Protein AF-A0A7S1SDB7-F1 (afdb_monomer)

Radius of gyration: 14.6 Å; Cα contacts (8 Å, |Δi|>4): 238; chains: 1; bounding box: 44×34×35 Å

Mean predicted aligned error: 4.86 Å

Organism: Alexandrium catenella (NCBI:txid2925)

Solvent-accessible surface area (backbone atoms only — not comparable to full-atom values): 8291 Å² total; per-residue (Å²): 130,91,53,68,20,36,36,35,27,34,64,85,45,83,78,34,17,22,58,40,69,36,72,22,37,28,66,72,34,64,46,52,66,88,78,44,51,75,35,42,74,58,74,33,36,67,96,53,91,73,58,66,66,59,54,51,45,53,49,40,25,70,76,68,59,38,75,38,77,51,76,42,74,30,41,30,69,89,64,51,75,41,31,34,34,37,35,35,40,57,44,78,56,96,90,41,64,33,37,38,38,35,49,44,85,38,68,90,55,93,77,47,85,87,38,69,67,50,44,46,55,54,50,52,62,55,64,65,55,55,99,53,46,66,62,50,50,54,52,42,54,52,60,52,77,73,108

Sequence (147 aa):
KATCSVTVADPSLDDCPLISCTDGFESLTGYRRSEILGRNCRFLNQGLSMDMNLRKALWQTVHHGTDFVGILQNRKKSGELFSNFLCMTPMLLRGKSYLIGVQADATTEWIDLNNPIHMQKLRNLAQILPAKLEAYIQTQTQDYYRR

Structure (mmCIF, N/CA/C/O backbone):
data_AF-A0A7S1SDB7-F1
#
_entry.id   AF-A0A7S1SDB7-F1
#
loop_
_atom_site.group_PDB
_atom_site.id
_atom_site.type_symbol
_atom_site.label_atom_id
_atom_site.label_alt_id
_atom_site.label_comp_id
_atom_site.label_asym_id
_atom_site.label_entity_id
_atom_site.label_seq_id
_atom_site.pdbx_PDB_ins_code
_atom_site.Cartn_x
_atom_site.Cartn_y
_atom_site.Cartn_z
_atom_site.occupancy
_atom_site.B_iso_or_equiv
_atom_site.auth_seq_id
_atom_site.auth_comp_id
_atom_site.auth_asym_id
_atom_site.auth_atom_id
_atom_site.pdbx_PDB_model_num
ATOM 1 N N . LYS A 1 1 ? -3.268 15.457 -15.198 1.00 34.34 1 LYS A N 1
ATOM 2 C CA . LYS A 1 1 ? -3.258 15.631 -13.723 1.00 34.34 1 LYS A CA 1
ATOM 3 C C . LYS A 1 1 ? -2.652 14.367 -13.135 1.00 34.34 1 LYS A C 1
ATOM 5 O O . LYS A 1 1 ? -3.268 13.327 -13.297 1.00 34.34 1 LYS A O 1
ATOM 10 N N . ALA A 1 2 ? -1.455 14.422 -12.549 1.00 38.81 2 ALA A N 1
ATOM 11 C CA . ALA A 1 2 ? -0.921 13.274 -11.820 1.00 38.81 2 ALA A CA 1
ATOM 12 C C . ALA A 1 2 ? -1.757 13.108 -10.542 1.00 38.81 2 ALA A C 1
ATOM 14 O O . ALA A 1 2 ? -1.653 13.904 -9.612 1.00 38.81 2 ALA A O 1
ATOM 15 N N . THR A 1 3 ? -2.688 12.161 -10.548 1.00 61.19 3 THR A N 1
ATOM 16 C CA . THR A 1 3 ? -3.472 11.796 -9.367 1.00 61.19 3 THR A CA 1
ATOM 17 C C . THR A 1 3 ? -2.562 11.004 -8.441 1.00 61.19 3 THR A C 1
ATOM 19 O O . THR A 1 3 ? -2.105 9.927 -8.817 1.00 61.19 3 THR A O 1
ATOM 22 N N . CYS A 1 4 ? -2.259 11.551 -7.261 1.00 79.06 4 CYS A N 1
ATOM 23 C CA . CYS A 1 4 ? -1.469 10.858 -6.243 1.00 79.06 4 CYS A CA 1
ATOM 24 C C . CYS A 1 4 ? -2.095 9.489 -5.949 1.00 79.06 4 CYS A C 1
ATOM 26 O O . CYS A 1 4 ? -3.315 9.394 -5.800 1.00 79.06 4 CYS A O 1
ATOM 28 N N . SER A 1 5 ? -1.275 8.442 -5.876 1.00 89.88 5 SER A N 1
ATOM 29 C CA . SER A 1 5 ? -1.735 7.107 -5.514 1.00 89.88 5 SER A CA 1
ATOM 30 C C . SER A 1 5 ? -1.702 6.967 -3.997 1.00 89.88 5 SER A C 1
ATOM 32 O O . SER A 1 5 ? -0.637 6.883 -3.393 1.00 89.88 5 SER A O 1
ATOM 34 N N . VAL A 1 6 ? -2.888 6.987 -3.398 1.00 90.19 6 VAL A N 1
ATOM 35 C CA . VAL A 1 6 ? -3.109 6.850 -1.955 1.00 90.19 6 VAL A CA 1
ATOM 36 C C . VAL A 1 6 ? -4.118 5.739 -1.669 1.00 90.19 6 VAL A C 1
ATOM 38 O O . VAL A 1 6 ? -5.131 5.616 -2.371 1.00 90.19 6 VAL A O 1
ATOM 41 N N . THR A 1 7 ? -3.860 4.975 -0.609 1.00 94.12 7 THR A N 1
ATOM 42 C CA . THR A 1 7 ? -4.726 3.927 -0.053 1.00 94.12 7 THR A CA 1
ATOM 43 C C . THR A 1 7 ? -4.923 4.104 1.449 1.00 94.12 7 THR A C 1
ATOM 45 O O . THR A 1 7 ? -4.015 4.561 2.140 1.00 94.12 7 THR A O 1
ATOM 48 N N . VAL A 1 8 ? -6.071 3.668 1.963 1.00 94.50 8 VAL A N 1
ATOM 49 C CA . VAL A 1 8 ? -6.362 3.592 3.402 1.00 94.50 8 VAL A CA 1
ATOM 50 C C . VAL A 1 8 ? -6.673 2.142 3.750 1.00 94.50 8 VAL A C 1
ATOM 52 O O . VAL A 1 8 ? -7.541 1.542 3.113 1.00 94.50 8 VAL A O 1
ATOM 55 N N . ALA A 1 9 ? -5.986 1.590 4.746 1.00 96.31 9 ALA A N 1
ATOM 56 C CA . ALA A 1 9 ? -6.242 0.260 5.289 1.00 96.31 9 ALA A CA 1
ATOM 57 C C . ALA A 1 9 ? -6.733 0.342 6.736 1.00 96.31 9 ALA A C 1
ATOM 59 O O . ALA A 1 9 ? -6.374 1.268 7.471 1.00 96.31 9 ALA A O 1
ATOM 60 N N . ASP A 1 10 ? -7.526 -0.643 7.144 1.00 95.06 10 ASP A N 1
ATOM 61 C CA . ASP A 1 10 ? -8.000 -0.762 8.518 1.00 95.06 10 ASP A CA 1
ATOM 62 C C . ASP A 1 10 ? -7.318 -1.937 9.234 1.00 95.06 10 ASP A C 1
ATOM 64 O O . ASP A 1 10 ? -7.725 -3.084 9.041 1.00 95.06 10 ASP A O 1
ATOM 68 N N . PRO A 1 11 ? -6.298 -1.685 10.075 1.00 94.88 11 PRO A N 1
ATOM 69 C CA . PRO A 1 11 ? -5.579 -2.745 10.776 1.00 94.88 11 PRO A CA 1
ATOM 70 C C . PRO A 1 11 ? -6.399 -3.432 11.878 1.00 94.88 11 PRO A C 1
ATOM 72 O O . PRO A 1 11 ? -5.936 -4.429 12.423 1.00 94.88 11 PRO A O 1
ATOM 75 N N . SER A 1 12 ? -7.587 -2.923 12.233 1.00 92.94 12 SER A N 1
ATOM 76 C CA . SER A 1 12 ? -8.465 -3.563 13.226 1.00 92.94 12 SER A CA 1
ATOM 77 C C . SER A 1 12 ? -9.366 -4.653 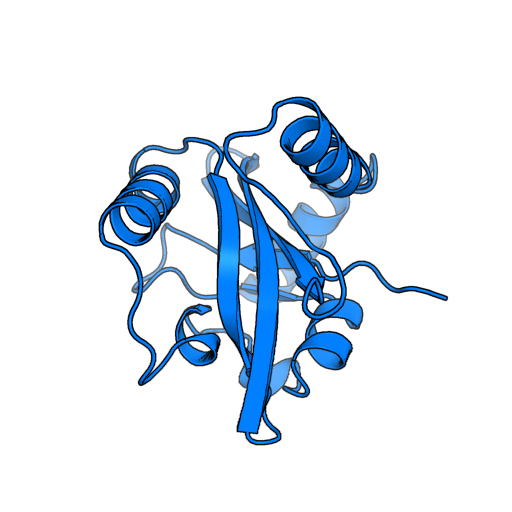12.643 1.00 92.94 12 SER A C 1
ATOM 79 O O . SER A 1 12 ? -9.970 -5.410 13.402 1.00 92.94 12 SER A O 1
ATOM 81 N N . LEU A 1 13 ? -9.486 -4.717 11.314 1.00 94.75 13 LEU A N 1
ATOM 82 C CA . LEU A 1 13 ? -10.237 -5.760 10.624 1.00 94.75 13 LEU A CA 1
ATOM 83 C C . LEU A 1 13 ? -9.332 -6.950 10.295 1.00 94.75 13 LEU A C 1
ATOM 85 O O . LEU A 1 13 ? -8.115 -6.796 10.151 1.00 94.75 13 LEU A O 1
ATOM 89 N N . ASP A 1 14 ? -9.946 -8.126 10.137 1.00 94.56 14 ASP A N 1
ATOM 90 C CA . ASP A 1 14 ? -9.221 -9.335 9.752 1.00 94.56 14 ASP A CA 1
ATOM 91 C C . ASP A 1 14 ? -8.430 -9.096 8.465 1.00 94.56 14 ASP A C 1
ATOM 93 O O . ASP A 1 14 ? -8.932 -8.519 7.500 1.00 94.56 14 ASP A O 1
ATOM 97 N N . ASP A 1 15 ? -7.170 -9.515 8.486 1.00 94.50 15 ASP A N 1
ATOM 98 C CA . ASP A 1 15 ? -6.239 -9.390 7.372 1.00 94.50 15 ASP A CA 1
ATOM 99 C C . ASP A 1 15 ? -5.848 -7.953 6.946 1.00 94.50 15 ASP A C 1
ATOM 101 O O . ASP A 1 15 ? -5.147 -7.785 5.948 1.00 94.50 15 ASP A O 1
ATOM 105 N N . CYS A 1 16 ? -6.215 -6.906 7.698 1.00 95.75 16 CYS A N 1
ATOM 106 C CA . CYS A 1 16 ? -5.901 -5.497 7.393 1.00 95.75 16 CYS A CA 1
ATOM 107 C C . CYS A 1 16 ? -6.262 -5.100 5.937 1.00 95.75 16 CYS A C 1
ATOM 109 O O . CYS A 1 16 ? -5.381 -4.844 5.100 1.00 95.75 16 CYS A O 1
ATOM 111 N N .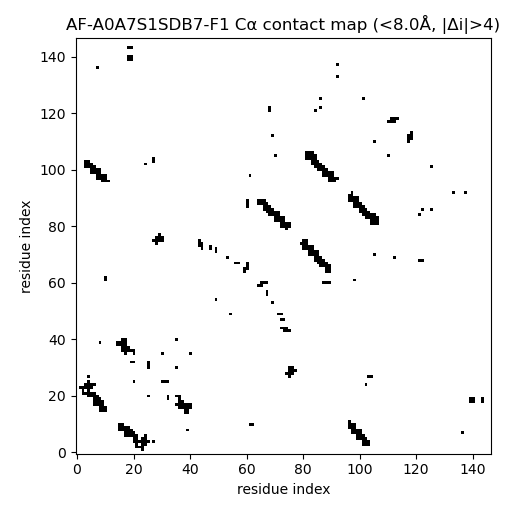 PRO A 1 17 ? -7.557 -5.101 5.583 1.00 97.25 17 PRO A N 1
ATOM 112 C CA . PRO A 1 17 ? -8.010 -4.841 4.232 1.00 97.25 17 PRO A CA 1
ATOM 113 C C . PRO A 1 17 ? -7.914 -3.353 3.887 1.00 97.25 17 PRO A C 1
ATOM 115 O O . PRO A 1 17 ? -8.037 -2.469 4.741 1.00 97.25 17 PRO A O 1
ATOM 118 N N . LEU A 1 18 ? -7.753 -3.069 2.595 1.00 97.56 18 LEU A N 1
ATOM 119 C CA . LEU A 1 18 ? -7.915 -1.728 2.052 1.00 97.56 18 LEU A CA 1
ATOM 120 C C . LEU A 1 18 ? -9.396 -1.336 2.086 1.00 97.56 18 LEU A C 1
ATOM 122 O O . LEU A 1 18 ? -10.240 -2.016 1.506 1.00 97.56 18 LEU A O 1
ATOM 126 N N . ILE A 1 19 ? -9.706 -0.217 2.731 1.00 96.19 19 ILE A N 1
ATOM 127 C CA . ILE A 1 19 ? -11.065 0.333 2.849 1.00 96.19 19 ILE A CA 1
ATOM 128 C C . ILE A 1 19 ? -11.297 1.525 1.913 1.00 96.19 19 ILE A C 1
ATOM 130 O O . ILE A 1 19 ? -12.433 1.898 1.637 1.00 96.19 19 ILE A O 1
ATOM 134 N N . SER A 1 20 ? -10.222 2.109 1.375 1.00 93.88 20 SER A N 1
ATOM 135 C CA . SER A 1 20 ? -10.296 3.133 0.334 1.00 93.88 20 SER A CA 1
ATOM 136 C C . SER A 1 20 ? -9.034 3.155 -0.525 1.00 93.88 20 SER A C 1
ATOM 138 O O . SER A 1 20 ? -7.935 2.828 -0.073 1.00 93.88 20 SER A O 1
ATOM 140 N N . CYS A 1 21 ? -9.196 3.585 -1.772 1.00 93.62 21 CYS A N 1
ATOM 141 C CA . CYS A 1 21 ? -8.113 3.898 -2.690 1.00 93.62 21 CYS A CA 1
ATOM 142 C C . CYS A 1 21 ? -8.510 5.076 -3.585 1.00 93.62 21 CYS A C 1
ATOM 144 O O . CYS A 1 21 ? -9.688 5.290 -3.882 1.00 93.62 21 CYS A O 1
ATOM 146 N N . THR A 1 22 ? -7.516 5.829 -4.029 1.00 91.56 22 THR A N 1
ATOM 147 C CA . THR A 1 22 ? -7.661 6.903 -5.026 1.00 91.56 22 THR A CA 1
ATOM 148 C C . THR A 1 22 ? -7.661 6.352 -6.452 1.00 91.56 22 THR A C 1
ATOM 150 O O . THR A 1 22 ? -7.142 5.266 -6.706 1.00 91.56 22 THR A O 1
ATOM 153 N N . ASP A 1 23 ? -8.146 7.147 -7.406 1.00 91.94 23 ASP A N 1
ATOM 154 C CA . ASP A 1 23 ? -8.084 6.812 -8.839 1.00 91.94 23 ASP A CA 1
ATOM 155 C C . ASP A 1 23 ? -6.630 6.725 -9.344 1.00 91.94 23 ASP A C 1
ATOM 157 O O . ASP A 1 23 ? -6.331 6.025 -10.312 1.00 91.94 23 ASP A O 1
ATOM 161 N N . GLY A 1 24 ? -5.699 7.402 -8.658 1.00 91.88 24 GLY A N 1
ATOM 162 C CA . GLY A 1 24 ? -4.264 7.273 -8.902 1.00 91.88 24 GLY A CA 1
ATOM 163 C C . GLY A 1 24 ? -3.746 5.866 -8.613 1.00 91.88 24 GLY A C 1
ATOM 164 O O . GLY A 1 24 ? -2.955 5.347 -9.393 1.00 91.88 24 GLY A O 1
ATOM 165 N N . PHE A 1 25 ? -4.236 5.218 -7.552 1.00 94.50 25 PHE A N 1
ATOM 166 C CA . PHE A 1 25 ? -3.871 3.835 -7.232 1.00 94.50 25 PHE A CA 1
ATOM 167 C C . PHE A 1 25 ? -4.499 2.832 -8.212 1.00 94.50 25 PHE A C 1
ATOM 169 O O . PHE A 1 25 ? 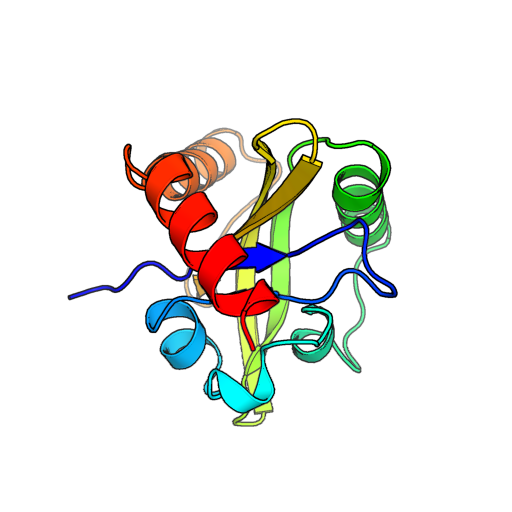-3.839 1.875 -8.623 1.00 94.50 25 PHE A O 1
ATOM 176 N N . GLU A 1 26 ? -5.739 3.073 -8.656 1.00 96.25 26 GLU A N 1
ATOM 177 C CA . GLU A 1 26 ? -6.350 2.285 -9.739 1.00 96.25 26 GLU A CA 1
ATOM 178 C C . GLU A 1 26 ? -5.525 2.398 -11.027 1.00 96.25 26 GLU A C 1
ATOM 180 O O . GLU A 1 26 ? -5.183 1.391 -11.641 1.00 96.25 26 GLU A O 1
ATOM 185 N N . SER A 1 27 ? -5.130 3.619 -11.395 1.00 95.75 27 SER A N 1
ATOM 186 C CA . SER A 1 27 ? -4.318 3.883 -12.588 1.00 95.75 27 SER A CA 1
ATOM 187 C C . SER A 1 27 ? -2.918 3.265 -12.493 1.00 95.75 27 SER A C 1
ATOM 189 O O . SER A 1 27 ? -2.432 2.702 -13.469 1.00 95.75 27 SER A O 1
ATOM 191 N N . LEU A 1 28 ? -2.279 3.335 -11.320 1.00 94.44 28 LEU A N 1
ATOM 192 C CA . LEU A 1 28 ? -0.952 2.766 -11.066 1.00 94.44 28 LEU A CA 1
ATOM 193 C C . LEU A 1 28 ? -0.949 1.238 -11.192 1.00 94.44 28 LEU A C 1
ATOM 195 O O . LEU A 1 28 ? -0.029 0.654 -11.764 1.00 94.44 28 LEU A O 1
ATOM 199 N N . THR A 1 29 ? -1.965 0.584 -10.630 1.00 97.06 29 THR A N 1
ATOM 200 C CA . THR A 1 29 ? -1.985 -0.878 -10.479 1.00 97.06 29 THR A CA 1
ATOM 201 C C . THR A 1 29 ? -2.778 -1.592 -11.574 1.00 97.06 29 THR A C 1
ATOM 203 O O . THR A 1 29 ? -2.591 -2.791 -11.788 1.00 97.06 29 THR A O 1
ATOM 206 N N . GLY A 1 30 ? -3.672 -0.881 -12.263 1.00 97.12 30 GLY A N 1
ATOM 207 C CA . GLY A 1 30 ? -4.604 -1.422 -13.252 1.00 97.12 30 GLY A CA 1
ATOM 208 C C . GLY A 1 30 ? -5.797 -2.179 -12.656 1.00 97.12 30 GLY A C 1
ATOM 209 O O . GLY A 1 30 ? -6.617 -2.701 -13.413 1.00 97.12 30 GLY A O 1
ATOM 210 N N . TYR A 1 31 ? -5.912 -2.267 -11.328 1.00 98.00 31 TYR A N 1
ATOM 211 C CA . TYR A 1 31 ? -7.072 -2.860 -10.659 1.00 98.00 31 TYR A CA 1
ATOM 212 C C . TYR A 1 31 ? -8.162 -1.815 -10.447 1.00 98.00 31 TYR A C 1
ATOM 214 O O . TYR A 1 31 ? -7.875 -0.669 -10.110 1.00 98.00 31 TYR A O 1
ATOM 222 N N . ARG A 1 32 ? -9.426 -2.219 -10.605 1.00 97.19 32 ARG A N 1
ATOM 223 C CA . ARG A 1 32 ? -10.562 -1.357 -10.264 1.00 97.19 32 ARG A CA 1
ATOM 224 C C . ARG A 1 32 ? -10.797 -1.349 -8.761 1.00 97.19 32 ARG A C 1
ATOM 226 O O . ARG A 1 32 ? -10.559 -2.349 -8.088 1.00 97.19 32 ARG A O 1
ATOM 233 N N . ARG A 1 33 ? -11.379 -0.272 -8.238 1.00 95.31 33 ARG A N 1
ATOM 234 C CA . ARG A 1 33 ? -11.739 -0.116 -6.821 1.00 95.31 33 ARG A CA 1
ATOM 235 C C . ARG A 1 33 ? -12.540 -1.308 -6.288 1.00 95.31 33 ARG A C 1
ATOM 237 O O . ARG A 1 33 ? -12.243 -1.795 -5.205 1.00 95.31 33 ARG A O 1
ATOM 244 N N . SER A 1 34 ? -13.480 -1.847 -7.067 1.00 96.12 34 SER A N 1
ATOM 245 C CA . SER A 1 34 ? -14.261 -3.044 -6.700 1.00 96.12 34 SER A CA 1
ATOM 246 C C . SER A 1 34 ? -13.427 -4.320 -6.527 1.00 96.12 34 SER A C 1
ATOM 248 O O . SER A 1 34 ? -13.881 -5.261 -5.894 1.00 96.12 34 SER A O 1
ATOM 250 N N . GLU A 1 35 ? -12.228 -4.371 -7.105 1.00 97.25 35 GLU A N 1
ATOM 251 C CA . GLU A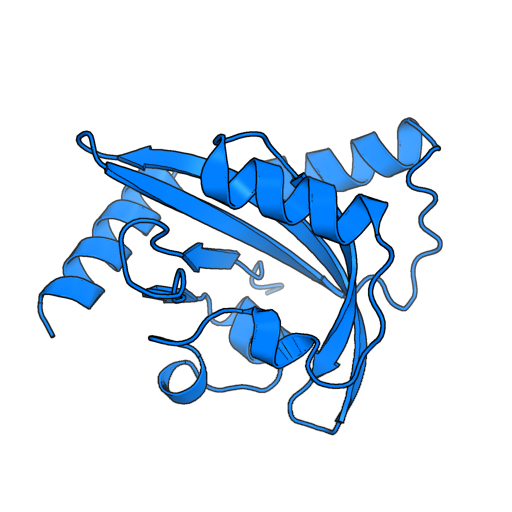 1 35 ? -11.279 -5.483 -6.985 1.00 97.25 35 GLU A CA 1
ATOM 252 C C . GLU A 1 35 ? -10.232 -5.241 -5.888 1.00 97.25 35 GLU A C 1
ATOM 254 O O . GLU A 1 35 ? -9.467 -6.154 -5.578 1.00 97.25 35 GLU A O 1
ATOM 259 N N . ILE A 1 36 ? -10.156 -4.018 -5.352 1.00 97.44 36 ILE A N 1
ATOM 260 C CA . ILE A 1 36 ? -9.164 -3.569 -4.364 1.00 97.44 36 ILE A CA 1
ATOM 261 C C . ILE A 1 36 ? -9.769 -3.555 -2.960 1.00 97.44 36 ILE A C 1
ATOM 263 O O . ILE A 1 36 ? -9.144 -4.043 -2.018 1.00 97.44 36 ILE A O 1
ATOM 267 N N . LEU A 1 37 ? -10.962 -2.970 -2.809 1.00 96.88 37 LEU A N 1
ATOM 268 C CA . LEU A 1 37 ? -11.578 -2.776 -1.499 1.00 96.88 37 LEU A CA 1
ATOM 269 C C . LEU A 1 37 ? -11.917 -4.116 -0.837 1.00 96.88 37 LEU A C 1
ATOM 271 O O . LEU A 1 37 ? -12.354 -5.055 -1.499 1.00 96.88 37 LEU A O 1
ATOM 275 N N . GLY A 1 38 ? -11.707 -4.193 0.476 1.00 96.62 38 GLY A N 1
ATOM 276 C CA . GLY A 1 38 ? -11.919 -5.404 1.268 1.00 96.62 38 GLY A CA 1
ATOM 277 C C . GLY A 1 38 ? -10.774 -6.419 1.196 1.00 96.62 38 GLY A C 1
ATOM 278 O O . GLY A 1 38 ? -10.873 -7.480 1.800 1.00 96.62 38 GLY A O 1
ATOM 279 N N . ARG A 1 39 ? -9.675 -6.122 0.487 1.00 97.44 39 ARG A N 1
ATOM 280 C CA . ARG A 1 39 ? -8.520 -7.025 0.357 1.00 97.44 39 ARG A CA 1
ATOM 281 C C . ARG A 1 39 ? -7.270 -6.416 0.961 1.00 97.44 39 ARG A C 1
ATOM 283 O O . ARG A 1 39 ? -7.038 -5.214 0.851 1.00 97.44 39 ARG A O 1
ATOM 290 N N . ASN A 1 40 ? -6.409 -7.256 1.521 1.00 96.94 40 ASN A N 1
ATOM 291 C CA . ASN A 1 40 ? -5.070 -6.826 1.887 1.00 96.94 40 ASN A CA 1
ATOM 292 C C . ASN A 1 40 ? -4.243 -6.470 0.640 1.00 96.94 40 ASN A C 1
ATOM 294 O O . ASN A 1 40 ? -4.227 -7.219 -0.338 1.00 96.94 40 ASN A O 1
ATOM 298 N N . CYS A 1 41 ? -3.479 -5.377 0.708 1.00 96.06 41 CYS A N 1
ATOM 299 C CA . CYS A 1 41 ? -2.653 -4.866 -0.395 1.00 96.06 41 CYS A CA 1
ATOM 300 C C . CYS A 1 41 ? -1.599 -5.868 -0.924 1.00 96.06 41 CYS A C 1
ATOM 302 O O . CYS A 1 41 ? -1.080 -5.709 -2.030 1.00 96.06 41 CYS A O 1
ATOM 304 N N . ARG A 1 42 ? -1.307 -6.956 -0.191 1.00 94.94 42 ARG A N 1
ATOM 305 C CA . ARG A 1 42 ? -0.380 -8.013 -0.626 1.00 94.94 42 ARG A CA 1
ATOM 306 C C . ARG A 1 42 ? -0.770 -8.707 -1.930 1.00 94.94 42 ARG A C 1
ATOM 308 O O . ARG A 1 42 ? 0.067 -9.401 -2.494 1.00 94.94 42 ARG A O 1
ATOM 315 N N . PHE A 1 43 ? -1.987 -8.514 -2.452 1.00 96.38 43 PHE A N 1
ATOM 316 C CA . PHE A 1 43 ? -2.323 -8.971 -3.807 1.00 96.38 43 PHE A CA 1
ATOM 317 C C . PHE A 1 43 ? -1.334 -8.442 -4.866 1.00 96.38 43 PHE A C 1
ATOM 319 O O . PHE A 1 43 ? -1.105 -9.117 -5.864 1.00 96.38 43 PHE A O 1
ATOM 326 N N . LEU A 1 44 ? -0.694 -7.289 -4.627 1.00 96.81 44 LEU A N 1
ATOM 327 C CA . LEU A 1 44 ? 0.337 -6.730 -5.504 1.00 96.81 44 LEU A CA 1
ATOM 328 C C . LEU A 1 44 ? 1.686 -7.462 -5.443 1.00 96.81 44 LEU A C 1
ATOM 330 O O . LEU A 1 44 ? 2.508 -7.261 -6.330 1.00 96.81 44 LEU A O 1
ATOM 334 N N . ASN A 1 45 ? 1.953 -8.283 -4.425 1.00 93.75 45 ASN A N 1
ATOM 335 C CA . ASN A 1 45 ? 3.236 -8.980 -4.257 1.00 93.75 45 ASN A CA 1
ATOM 336 C C . ASN A 1 45 ? 3.112 -10.508 -4.152 1.00 93.75 45 ASN A C 1
ATOM 338 O O . ASN A 1 45 ? 4.075 -11.189 -3.800 1.00 93.75 45 ASN A O 1
ATOM 342 N N . GLN A 1 46 ? 1.953 -11.067 -4.510 1.00 89.56 46 GLN A N 1
ATOM 343 C CA . GLN A 1 46 ? 1.769 -12.515 -4.578 1.00 89.56 46 GLN A CA 1
ATOM 344 C C . GLN A 1 46 ? 2.764 -13.158 -5.556 1.00 89.56 46 GLN A C 1
ATOM 346 O O . GLN A 1 46 ? 2.940 -12.704 -6.688 1.00 89.56 46 GLN A O 1
ATOM 351 N N . GLY A 1 47 ? 3.419 -14.231 -5.103 1.00 89.38 47 GLY A N 1
ATOM 352 C CA . GLY A 1 47 ? 4.419 -14.957 -5.890 1.00 89.38 47 GLY A CA 1
ATOM 353 C C . GLY A 1 47 ? 5.753 -14.224 -6.067 1.00 89.38 47 GLY A C 1
ATOM 354 O O . GLY A 1 47 ? 6.580 -14.679 -6.851 1.00 89.38 47 GLY A O 1
ATOM 355 N N . LEU A 1 48 ? 5.977 -13.108 -5.365 1.00 92.81 48 LEU A N 1
ATOM 356 C CA . LEU A 1 48 ? 7.251 -12.392 -5.351 1.00 92.81 48 LEU A CA 1
ATOM 357 C C . LEU A 1 48 ? 7.965 -12.604 -4.014 1.00 92.81 48 LEU A C 1
ATOM 359 O O . LEU A 1 48 ? 7.349 -12.593 -2.945 1.00 92.81 48 LEU A O 1
ATOM 363 N N . SER A 1 49 ? 9.283 -12.791 -4.064 1.00 89.88 49 SER A N 1
ATOM 364 C CA . SER A 1 49 ? 10.111 -12.801 -2.861 1.00 89.88 49 SER A CA 1
ATOM 365 C C . SER A 1 49 ? 10.228 -11.388 -2.299 1.00 89.88 49 SER A C 1
ATOM 367 O O . SER A 1 49 ? 10.435 -10.432 -3.043 1.00 89.88 49 SER A O 1
ATOM 369 N N . MET A 1 50 ? 10.146 -11.264 -0.978 1.00 90.38 50 MET A N 1
ATOM 370 C CA . MET A 1 50 ? 10.371 -10.010 -0.267 1.00 90.38 50 MET A CA 1
ATOM 371 C C . MET A 1 50 ? 11.505 -10.205 0.730 1.00 90.38 50 MET A C 1
ATOM 373 O O . MET A 1 50 ? 11.520 -11.209 1.447 1.00 90.38 50 MET A O 1
ATOM 377 N N . ASP A 1 51 ? 12.420 -9.237 0.773 1.00 90.19 51 ASP A N 1
ATOM 378 C CA . ASP A 1 51 ? 13.500 -9.206 1.754 1.00 90.19 51 ASP A CA 1
ATOM 379 C C . ASP A 1 51 ? 12.951 -9.276 3.191 1.00 90.19 51 ASP A C 1
ATOM 381 O O . ASP A 1 51 ? 11.903 -8.705 3.515 1.00 90.19 51 ASP A O 1
ATOM 385 N N . MET A 1 52 ? 13.662 -9.990 4.065 1.00 90.19 52 MET A N 1
ATOM 386 C CA . MET A 1 52 ? 13.217 -10.228 5.438 1.00 90.19 52 MET A CA 1
ATOM 387 C C . MET A 1 52 ? 13.137 -8.929 6.246 1.00 90.19 52 MET A C 1
ATOM 389 O O . MET A 1 52 ? 12.210 -8.775 7.044 1.00 90.19 52 MET A O 1
ATOM 393 N N . ASN A 1 53 ? 14.052 -7.981 6.023 1.00 90.94 53 ASN A N 1
ATOM 394 C CA . ASN A 1 53 ? 14.036 -6.701 6.726 1.00 90.94 53 ASN A CA 1
ATOM 395 C C . ASN A 1 53 ? 12.852 -5.849 6.269 1.00 90.94 53 ASN A C 1
ATOM 397 O O . ASN A 1 53 ? 12.164 -5.275 7.111 1.00 90.94 53 ASN A O 1
ATOM 401 N N . LEU A 1 54 ? 12.547 -5.837 4.965 1.00 90.56 54 LEU A N 1
ATOM 402 C CA . LEU A 1 54 ? 11.347 -5.171 4.442 1.00 90.56 54 LEU A CA 1
ATOM 403 C C . LEU A 1 54 ? 10.065 -5.776 5.021 1.00 90.56 54 LEU A C 1
ATOM 405 O O . LEU A 1 54 ? 9.194 -5.043 5.491 1.00 90.56 54 LEU A O 1
ATOM 409 N N . ARG A 1 55 ? 9.963 -7.111 5.055 1.00 92.06 55 ARG A N 1
ATOM 410 C CA . ARG A 1 55 ? 8.812 -7.801 5.655 1.00 92.06 55 ARG A CA 1
ATOM 411 C C . ARG A 1 55 ? 8.671 -7.467 7.142 1.00 92.06 55 ARG A C 1
ATOM 413 O O . ARG A 1 55 ? 7.560 -7.207 7.598 1.00 92.06 55 ARG A O 1
ATOM 420 N N . LYS A 1 56 ? 9.780 -7.447 7.886 1.00 93.31 56 LYS A N 1
ATOM 421 C CA . LYS A 1 56 ? 9.798 -7.078 9.307 1.00 93.31 56 LYS A CA 1
ATOM 422 C C . LYS A 1 56 ? 9.363 -5.628 9.518 1.00 93.31 56 LYS A C 1
ATOM 424 O O . LYS A 1 56 ? 8.560 -5.375 10.409 1.00 93.31 56 LYS A O 1
ATOM 429 N N . ALA A 1 57 ? 9.845 -4.696 8.699 1.00 92.38 57 ALA A N 1
ATOM 430 C CA . ALA A 1 57 ? 9.483 -3.285 8.794 1.00 92.38 57 ALA A CA 1
ATOM 431 C C . ALA A 1 57 ? 7.990 -3.055 8.500 1.00 92.38 57 ALA A C 1
ATOM 433 O O . ALA A 1 57 ? 7.317 -2.382 9.274 1.00 92.38 57 ALA A O 1
ATOM 434 N N . LEU A 1 58 ? 7.441 -3.693 7.457 1.00 93.56 58 LEU A N 1
ATOM 435 C CA . LEU A 1 58 ? 5.998 -3.668 7.182 1.00 93.56 58 LEU A CA 1
ATOM 436 C C . LEU A 1 58 ? 5.187 -4.219 8.359 1.00 93.56 58 LEU A C 1
ATOM 438 O O . LEU A 1 58 ? 4.198 -3.613 8.763 1.00 93.56 58 LEU A O 1
ATOM 442 N N . TRP A 1 59 ? 5.616 -5.350 8.925 1.00 93.44 59 TRP A N 1
ATOM 443 C CA . TRP A 1 59 ? 4.966 -5.948 10.090 1.00 93.44 59 TRP A CA 1
ATOM 444 C C . TRP A 1 59 ? 4.984 -4.999 11.298 1.00 93.44 59 TRP A C 1
ATOM 446 O O . TRP A 1 59 ? 3.957 -4.830 11.953 1.00 93.44 59 TRP A O 1
ATOM 456 N N . GLN A 1 60 ? 6.104 -4.313 11.556 1.00 93.75 60 GLN A N 1
ATOM 457 C CA . GLN A 1 60 ? 6.176 -3.323 12.633 1.00 93.75 60 GLN A CA 1
ATOM 458 C C . GLN A 1 60 ? 5.233 -2.142 12.410 1.00 93.75 60 GLN A C 1
ATOM 460 O O . GLN A 1 60 ? 4.552 -1.738 13.348 1.00 93.75 60 GLN A O 1
ATOM 465 N N . THR A 1 61 ? 5.098 -1.639 11.184 1.00 92.94 61 THR A N 1
ATOM 466 C CA . THR A 1 61 ? 4.119 -0.581 10.904 1.00 92.94 61 THR A CA 1
ATOM 467 C C . THR A 1 61 ? 2.692 -1.030 11.173 1.00 92.94 61 THR A C 1
ATOM 469 O O . THR A 1 61 ? 1.932 -0.298 11.803 1.00 92.94 61 THR A O 1
ATOM 472 N N . VAL A 1 62 ? 2.334 -2.245 10.749 1.00 91.62 62 VAL A N 1
ATOM 473 C CA . VAL A 1 62 ? 0.979 -2.780 10.934 1.00 91.62 62 VAL A CA 1
ATOM 474 C C . VAL A 1 62 ? 0.647 -3.001 12.413 1.00 91.62 62 VAL A C 1
ATOM 476 O O . VAL A 1 62 ? -0.453 -2.660 12.838 1.00 91.62 62 VAL A O 1
ATOM 479 N N . HIS A 1 63 ? 1.579 -3.545 13.202 1.00 91.44 63 HIS A N 1
ATOM 480 C CA . HIS A 1 63 ? 1.296 -3.978 14.579 1.00 91.44 63 HIS A CA 1
ATOM 481 C C . HIS A 1 63 ? 1.741 -3.004 15.672 1.00 91.44 63 HIS A C 1
ATOM 483 O O . HIS A 1 63 ? 1.199 -3.041 16.775 1.00 91.44 63 HIS A O 1
ATOM 489 N N . HIS A 1 64 ? 2.716 -2.143 15.394 1.00 91.62 64 HIS A N 1
ATOM 490 C CA . HIS A 1 64 ? 3.283 -1.213 16.373 1.00 91.62 64 HIS A CA 1
ATOM 491 C C . HIS A 1 64 ? 3.085 0.256 16.003 1.00 91.62 64 HIS A C 1
ATOM 493 O O . HIS A 1 64 ? 3.458 1.123 16.789 1.00 91.62 64 HIS A O 1
ATOM 499 N N . GLY A 1 65 ? 2.491 0.556 14.844 1.00 85.75 65 GLY A N 1
ATOM 500 C CA . GLY A 1 65 ? 2.208 1.934 14.456 1.00 85.75 65 GLY A CA 1
ATOM 501 C C . GLY A 1 65 ? 3.474 2.764 14.221 1.00 85.75 65 GLY A C 1
ATOM 502 O O . GLY A 1 65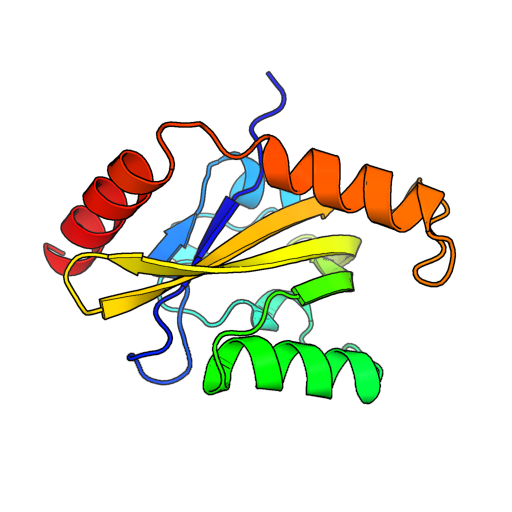 ? 3.499 3.950 14.537 1.00 85.75 65 GLY A O 1
ATOM 503 N N . THR A 1 66 ? 4.522 2.159 13.661 1.00 89.56 66 THR A N 1
ATOM 504 C CA . THR A 1 66 ? 5.724 2.870 13.198 1.00 89.56 66 THR A CA 1
ATOM 505 C C . THR A 1 66 ? 5.597 3.273 11.731 1.00 89.56 66 THR A C 1
ATOM 507 O O . THR A 1 66 ? 4.996 2.539 10.956 1.00 89.56 66 THR A O 1
ATOM 510 N N . ASP A 1 67 ? 6.213 4.369 11.293 1.00 89.69 67 ASP A N 1
ATOM 511 C CA . ASP A 1 67 ? 6.270 4.694 9.859 1.00 89.69 67 ASP A CA 1
ATOM 512 C C . ASP A 1 67 ? 7.078 3.658 9.060 1.00 89.69 67 ASP A C 1
ATOM 514 O O . ASP A 1 67 ? 8.057 3.090 9.549 1.00 89.69 67 ASP A O 1
ATOM 518 N N . PHE A 1 68 ? 6.702 3.458 7.797 1.00 91.69 68 PHE A N 1
ATOM 519 C CA . PHE A 1 68 ? 7.462 2.679 6.821 1.00 91.69 68 PHE A CA 1
ATOM 520 C C . PHE A 1 68 ? 7.729 3.502 5.565 1.00 91.69 68 PHE A C 1
ATOM 522 O O . PHE A 1 68 ? 6.856 4.207 5.060 1.00 91.69 68 PHE A O 1
ATOM 529 N N . VAL A 1 69 ? 8.942 3.373 5.032 1.00 89.62 69 VAL A N 1
ATOM 530 C CA . VAL A 1 69 ? 9.348 3.924 3.738 1.00 89.62 69 VAL A CA 1
ATOM 531 C C . VAL A 1 69 ? 10.236 2.888 3.059 1.00 89.62 69 VAL A C 1
ATOM 533 O O . VAL A 1 69 ? 11.230 2.460 3.643 1.00 89.62 69 VAL A O 1
ATOM 536 N N . GLY A 1 70 ? 9.901 2.486 1.837 1.00 89.88 70 GLY A N 1
ATOM 537 C CA . GLY A 1 70 ? 10.701 1.511 1.102 1.00 89.88 70 GLY A CA 1
ATOM 538 C C . GLY A 1 70 ? 10.260 1.318 -0.341 1.00 89.88 70 GLY A C 1
ATOM 539 O O . GLY A 1 70 ? 9.274 1.897 -0.792 1.00 89.88 70 GLY A O 1
ATOM 540 N N . ILE A 1 71 ? 11.005 0.482 -1.061 1.00 90.88 71 ILE A N 1
ATOM 541 C CA . ILE A 1 71 ? 10.690 0.055 -2.427 1.00 90.88 71 ILE A CA 1
ATOM 542 C C . ILE A 1 71 ? 10.311 -1.424 -2.380 1.00 90.88 71 ILE A C 1
ATOM 544 O O . ILE A 1 71 ? 11.060 -2.247 -1.856 1.00 90.88 71 ILE A O 1
ATOM 548 N N . LEU A 1 72 ? 9.146 -1.764 -2.925 1.00 93.19 72 LEU A N 1
ATOM 549 C CA . LEU A 1 72 ? 8.647 -3.130 -3.028 1.00 93.19 72 LEU A CA 1
ATOM 550 C C . LEU A 1 72 ? 8.542 -3.524 -4.496 1.00 93.19 72 LEU A C 1
ATOM 552 O O . LEU A 1 72 ? 7.973 -2.788 -5.296 1.00 93.19 72 LEU A O 1
ATOM 556 N N . GLN A 1 73 ? 8.997 -4.720 -4.852 1.00 95.19 73 GLN A N 1
ATOM 557 C CA . GLN A 1 73 ? 8.676 -5.271 -6.163 1.00 95.19 73 GLN A CA 1
ATOM 558 C C . GLN A 1 73 ? 7.212 -5.713 -6.163 1.00 95.19 73 GLN A C 1
ATOM 560 O O . GLN A 1 73 ? 6.799 -6.541 -5.347 1.00 95.19 73 GLN A O 1
ATOM 565 N N . ASN A 1 74 ? 6.401 -5.125 -7.035 1.00 96.62 74 ASN A N 1
ATOM 566 C CA . ASN A 1 74 ? 4.973 -5.399 -7.148 1.00 96.62 74 ASN A CA 1
ATOM 567 C C . ASN A 1 74 ? 4.606 -5.741 -8.592 1.00 96.62 74 ASN A C 1
ATOM 569 O O . ASN A 1 74 ? 5.388 -5.528 -9.517 1.00 96.62 74 ASN A O 1
ATOM 573 N N . ARG A 1 75 ? 3.410 -6.297 -8.779 1.00 97.56 75 ARG A N 1
ATOM 574 C CA . ARG A 1 75 ? 2.865 -6.703 -10.070 1.00 97.56 75 ARG A CA 1
ATOM 575 C C . ARG A 1 75 ? 1.531 -6.007 -10.325 1.00 97.56 75 ARG A C 1
ATOM 577 O O . ARG A 1 75 ? 0.603 -6.125 -9.523 1.00 97.56 75 ARG A O 1
ATOM 584 N N . LYS A 1 76 ? 1.430 -5.297 -11.449 1.00 97.12 76 LYS A N 1
ATOM 585 C CA . LYS A 1 76 ? 0.176 -4.708 -11.941 1.00 97.12 76 LYS A CA 1
ATOM 586 C C . LYS A 1 76 ? -0.789 -5.814 -12.375 1.00 97.12 76 LYS A C 1
ATOM 588 O O . LYS A 1 76 ? -0.387 -6.957 -12.596 1.00 97.12 76 LYS A O 1
ATOM 593 N N . LYS A 1 77 ? -2.063 -5.477 -12.577 1.00 97.31 77 LYS A N 1
ATOM 594 C CA . LYS A 1 77 ? -3.073 -6.412 -13.105 1.00 97.31 77 LYS A CA 1
ATOM 595 C C . LYS A 1 77 ? -2.684 -7.005 -14.464 1.00 97.31 77 LYS A C 1
ATOM 597 O O . LYS A 1 77 ? -3.000 -8.155 -14.741 1.00 97.31 77 LYS A O 1
ATOM 602 N N . SER A 1 78 ? -1.966 -6.239 -15.286 1.00 97.06 78 SER A N 1
ATOM 603 C CA . SER A 1 78 ? -1.426 -6.684 -16.579 1.00 97.06 78 SER A CA 1
ATOM 604 C C . SER A 1 78 ? -0.360 -7.782 -16.462 1.00 97.06 78 SER A C 1
ATOM 606 O O . SER A 1 78 ? 0.004 -8.382 -17.467 1.00 97.06 78 SER A O 1
ATOM 608 N N . GLY A 1 79 ? 0.169 -8.032 -15.261 1.00 95.81 79 GLY A N 1
ATOM 609 C CA . GLY A 1 79 ? 1.296 -8.930 -15.027 1.00 95.81 79 GLY A CA 1
ATOM 610 C C . GLY A 1 79 ? 2.660 -8.234 -15.030 1.00 95.81 79 GLY A C 1
ATOM 611 O O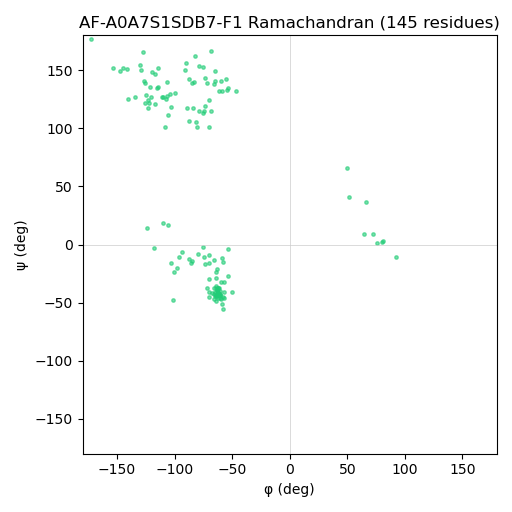 . GLY A 1 79 ? 3.643 -8.844 -14.603 1.00 95.81 79 GLY A O 1
ATOM 612 N N . GLU A 1 80 ? 2.714 -6.967 -15.448 1.00 96.56 80 GLU A N 1
ATOM 613 C CA . GLU A 1 80 ? 3.913 -6.126 -15.458 1.00 96.56 80 GLU A CA 1
ATOM 614 C C . GLU A 1 80 ? 4.461 -5.929 -14.040 1.00 96.56 80 GLU A C 1
ATOM 616 O O . GLU A 1 80 ? 3.711 -5.619 -13.108 1.00 96.56 80 GLU A O 1
ATOM 621 N N . LEU A 1 81 ? 5.771 -6.116 -13.877 1.00 96.56 81 LEU A N 1
ATOM 622 C CA . LEU A 1 81 ? 6.462 -5.823 -12.627 1.00 96.56 81 LEU A CA 1
ATOM 623 C C . LEU A 1 81 ? 6.813 -4.342 -12.561 1.00 96.56 81 LEU A C 1
ATOM 625 O O . LEU A 1 81 ? 7.267 -3.775 -13.548 1.00 96.56 81 LEU A O 1
ATOM 629 N N . PHE A 1 82 ? 6.659 -3.750 -11.383 1.00 95.00 82 PHE A N 1
ATOM 630 C CA . PHE A 1 82 ? 7.070 -2.379 -11.123 1.00 95.00 82 PHE A CA 1
ATOM 631 C C . PHE A 1 82 ? 7.672 -2.241 -9.725 1.00 95.00 82 PHE A C 1
ATOM 633 O O . PHE A 1 82 ? 7.321 -2.979 -8.794 1.00 95.00 82 PHE A O 1
ATOM 640 N N . SER A 1 83 ? 8.584 -1.284 -9.582 1.00 93.38 83 SER A N 1
ATOM 641 C CA . SER A 1 83 ? 9.144 -0.886 -8.293 1.00 93.38 83 SER A CA 1
ATOM 642 C C . SER A 1 83 ? 8.162 0.057 -7.607 1.00 93.38 83 SER A C 1
ATOM 644 O O . SER A 1 83 ? 8.077 1.232 -7.946 1.00 93.38 83 SER A O 1
ATOM 646 N N . ASN A 1 84 ? 7.398 -0.455 -6.649 1.00 93.56 84 ASN A N 1
ATOM 647 C CA . ASN A 1 84 ? 6.459 0.331 -5.863 1.00 93.56 84 ASN A CA 1
ATOM 648 C C . ASN A 1 84 ? 7.196 1.046 -4.729 1.00 93.56 84 ASN A C 1
ATOM 650 O O . ASN A 1 84 ? 7.553 0.423 -3.727 1.00 93.56 84 ASN A O 1
ATOM 654 N N . PHE A 1 85 ? 7.395 2.353 -4.869 1.00 91.31 85 PHE A N 1
ATOM 655 C CA . PHE A 1 85 ? 7.722 3.188 -3.726 1.00 91.31 85 PHE A CA 1
ATOM 656 C C . PHE A 1 85 ? 6.525 3.271 -2.795 1.00 91.31 85 PHE A C 1
ATOM 658 O O . PHE A 1 85 ? 5.513 3.840 -3.176 1.00 91.31 85 PHE A O 1
ATOM 665 N N . LEU A 1 86 ? 6.659 2.738 -1.582 1.00 92.12 86 LEU A N 1
ATOM 666 C CA . LEU A 1 86 ? 5.623 2.751 -0.564 1.00 92.12 86 LEU A CA 1
ATOM 667 C C . LEU A 1 86 ? 6.093 3.551 0.649 1.00 92.12 86 LEU A C 1
ATOM 669 O O . LEU A 1 86 ? 7.060 3.180 1.318 1.00 92.12 86 LEU A O 1
ATOM 673 N N . CYS A 1 87 ? 5.342 4.598 0.973 1.00 89.81 87 CYS A N 1
ATOM 674 C CA . CYS A 1 87 ? 5.351 5.206 2.295 1.00 89.81 87 CYS A CA 1
ATOM 675 C C . CYS A 1 87 ? 4.057 4.835 3.016 1.00 89.81 87 CYS A C 1
ATOM 677 O O . CYS A 1 87 ? 2.977 5.001 2.456 1.00 89.81 87 CYS A O 1
ATOM 679 N N . MET A 1 88 ? 4.164 4.307 4.232 1.00 91.88 88 MET A N 1
ATOM 680 C CA . MET A 1 88 ? 3.020 3.931 5.049 1.00 91.88 88 MET A CA 1
ATOM 681 C C . MET A 1 88 ? 3.111 4.604 6.414 1.00 91.88 88 MET A C 1
ATOM 683 O O . MET A 1 88 ? 4.083 4.389 7.135 1.00 91.88 88 MET A O 1
ATOM 687 N N . THR A 1 89 ? 2.089 5.384 6.760 1.00 89.62 89 THR A N 1
ATOM 688 C CA . THR A 1 89 ? 2.007 6.121 8.026 1.00 89.62 89 THR A CA 1
ATOM 689 C C . THR A 1 89 ? 0.716 5.755 8.753 1.00 89.62 89 THR A C 1
ATOM 691 O O . THR A 1 89 ? -0.364 5.803 8.151 1.00 89.62 89 THR A O 1
ATOM 694 N N . PRO A 1 90 ? 0.791 5.367 10.034 1.00 91.25 90 PRO A N 1
ATOM 695 C CA . PRO A 1 90 ? -0.386 5.143 10.853 1.00 91.25 90 PRO A CA 1
ATOM 696 C C . PRO A 1 90 ? -1.031 6.474 11.238 1.00 91.25 90 PRO A C 1
ATOM 698 O O . PRO A 1 90 ? -0.357 7.461 11.522 1.00 91.25 90 PRO A O 1
ATOM 701 N N . MET A 1 91 ? -2.357 6.495 11.281 1.00 88.81 91 MET A N 1
ATOM 702 C CA . MET A 1 91 ? -3.140 7.668 11.637 1.00 88.81 91 MET A CA 1
ATOM 703 C C . MET A 1 91 ? -4.247 7.295 12.615 1.00 88.81 91 MET A C 1
ATOM 705 O O . MET A 1 91 ? -5.062 6.414 12.344 1.00 88.81 91 MET A O 1
ATOM 709 N N . LEU A 1 92 ? -4.303 8.006 13.740 1.00 87.88 92 LEU A N 1
ATOM 710 C CA . LEU A 1 92 ? -5.381 7.872 14.710 1.00 87.88 92 LEU A CA 1
ATOM 711 C C . LEU A 1 92 ? -6.516 8.833 14.348 1.00 87.88 92 LEU A C 1
ATOM 713 O O . LEU A 1 92 ? -6.340 10.047 14.384 1.00 87.88 92 LEU A O 1
ATOM 717 N N . LEU A 1 93 ? -7.694 8.295 14.041 1.00 87.31 93 LEU A N 1
ATOM 718 C CA . LEU A 1 93 ? -8.900 9.069 13.770 1.00 87.31 93 LEU A CA 1
ATOM 719 C C . LEU A 1 93 ? -10.004 8.631 14.732 1.00 87.31 93 LEU A C 1
ATOM 721 O O . LEU A 1 93 ? -10.446 7.483 14.708 1.00 87.31 93 LEU A O 1
ATOM 725 N N . ARG A 1 94 ? -10.463 9.560 15.581 1.00 87.12 94 ARG A N 1
ATOM 726 C CA . ARG A 1 94 ? -11.540 9.324 16.566 1.00 87.12 94 ARG A CA 1
ATOM 727 C C . ARG A 1 94 ? -11.300 8.083 17.447 1.00 87.12 94 ARG A C 1
ATOM 729 O O . ARG A 1 94 ? -12.216 7.310 17.699 1.00 87.12 94 ARG A O 1
ATOM 736 N N . GLY A 1 95 ? -10.056 7.880 17.885 1.00 88.19 95 GLY A N 1
ATOM 737 C CA . GLY A 1 95 ? -9.672 6.752 18.744 1.00 88.19 95 GLY A CA 1
ATOM 738 C C . GLY A 1 95 ? -9.455 5.420 18.016 1.00 88.19 95 GLY A C 1
ATOM 739 O O . GLY A 1 95 ? -9.137 4.432 18.669 1.00 88.19 95 GLY A O 1
ATOM 740 N N . LYS A 1 96 ? -9.578 5.381 16.682 1.00 90.38 96 LYS A N 1
ATOM 741 C CA . LYS A 1 96 ? -9.310 4.196 15.858 1.00 90.38 96 LYS A CA 1
ATOM 742 C C . LYS A 1 96 ? -8.109 4.424 14.936 1.00 90.38 96 LYS A C 1
ATOM 744 O O . LYS A 1 96 ? -7.985 5.490 14.338 1.00 90.38 96 LYS A O 1
ATOM 749 N N . SER A 1 97 ? -7.218 3.436 14.850 1.00 91.25 97 SER A N 1
ATOM 750 C CA . SER A 1 97 ? -6.017 3.493 14.007 1.00 91.25 97 SER A CA 1
ATOM 751 C C . SER A 1 97 ? -6.325 3.059 12.573 1.00 91.25 97 SER A C 1
ATOM 753 O O . SER A 1 97 ? -7.040 2.081 12.367 1.00 91.25 97 SER A O 1
ATOM 755 N N . TYR A 1 98 ? -5.752 3.764 11.602 1.00 93.31 98 TYR A N 1
ATOM 756 C CA . TYR A 1 98 ? -5.779 3.454 10.174 1.00 93.31 98 TYR A CA 1
ATOM 757 C C . TYR A 1 98 ? -4.362 3.514 9.608 1.00 93.31 98 TYR A C 1
ATOM 759 O O . TYR A 1 98 ? -3.520 4.241 10.127 1.00 93.31 98 TYR A O 1
ATOM 767 N N . LEU A 1 99 ? -4.093 2.785 8.526 1.00 93.88 99 LEU A N 1
ATOM 768 C CA . LEU A 1 99 ? -2.814 2.862 7.816 1.00 93.88 99 LEU A CA 1
ATOM 769 C C . LEU A 1 99 ? -2.998 3.595 6.494 1.00 93.88 99 LEU A C 1
ATOM 771 O O . LEU A 1 99 ? -3.831 3.205 5.673 1.00 93.88 99 LEU A O 1
ATOM 775 N N . ILE A 1 100 ? -2.204 4.639 6.276 1.00 91.94 100 ILE A N 1
ATOM 776 C CA . ILE A 1 100 ? -2.222 5.429 5.047 1.00 91.94 100 ILE A CA 1
ATOM 777 C C . ILE A 1 100 ? -1.024 5.036 4.211 1.00 91.94 100 ILE A C 1
ATOM 779 O O . ILE A 1 100 ? 0.105 5.214 4.646 1.00 91.94 100 ILE A O 1
ATOM 783 N N . GLY A 1 101 ? -1.276 4.502 3.020 1.00 92.25 101 GLY A N 1
ATOM 784 C CA . GLY A 1 101 ? -0.247 4.153 2.048 1.00 92.25 101 GLY A CA 1
ATOM 785 C C . GLY A 1 101 ? -0.192 5.181 0.927 1.00 92.25 101 GLY A C 1
ATOM 786 O O . GLY A 1 101 ? -1.224 5.478 0.333 1.00 92.25 101 GLY A O 1
ATOM 787 N N . VAL A 1 102 ? 0.996 5.691 0.622 1.00 90.19 102 VAL A N 1
ATOM 788 C CA . VAL A 1 102 ? 1.301 6.479 -0.576 1.00 90.19 102 VAL A CA 1
ATOM 789 C C . VAL A 1 102 ? 2.190 5.641 -1.471 1.00 90.19 102 VAL A C 1
ATOM 791 O O . VAL A 1 102 ? 3.217 5.138 -1.012 1.00 90.19 102 VAL A O 1
ATOM 794 N N . GLN A 1 103 ? 1.790 5.495 -2.731 1.00 91.44 103 GLN A N 1
ATOM 795 C CA . GLN A 1 103 ? 2.500 4.692 -3.715 1.00 91.44 103 GLN A CA 1
ATOM 796 C C . GLN A 1 103 ? 2.96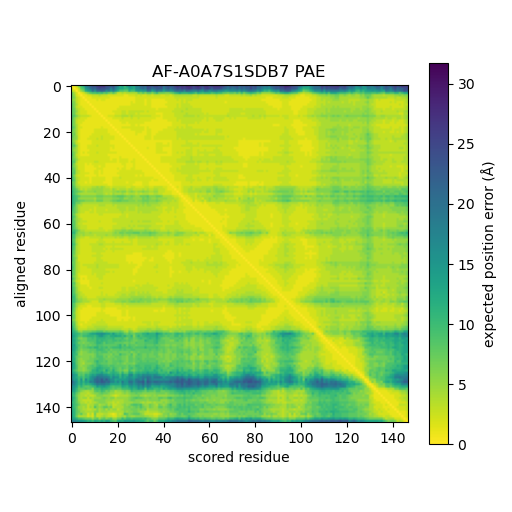8 5.519 -4.910 1.00 91.44 103 GLN A C 1
ATOM 798 O O . GLN A 1 103 ? 2.300 6.466 -5.330 1.00 91.44 103 GLN A O 1
ATOM 803 N N . ALA A 1 104 ? 4.094 5.133 -5.498 1.00 89.44 104 ALA A N 1
ATOM 804 C CA . ALA A 1 104 ? 4.537 5.647 -6.787 1.00 89.44 104 ALA A CA 1
ATOM 805 C C . ALA A 1 104 ? 5.297 4.569 -7.566 1.00 89.44 104 ALA A C 1
ATOM 807 O O . ALA A 1 104 ? 5.961 3.716 -6.977 1.00 89.44 104 ALA A O 1
ATOM 808 N N . ASP A 1 105 ? 5.208 4.624 -8.895 1.00 91.12 105 ASP A N 1
ATOM 809 C CA . ASP A 1 105 ? 6.060 3.814 -9.765 1.00 91.12 105 ASP A CA 1
ATOM 810 C C . ASP A 1 105 ? 7.467 4.424 -9.790 1.00 91.12 105 ASP A C 1
ATOM 812 O O . ASP A 1 105 ? 7.664 5.540 -10.269 1.00 91.12 105 ASP A O 1
ATOM 816 N N . ALA A 1 106 ? 8.433 3.696 -9.242 1.00 89.19 106 ALA A N 1
ATOM 817 C CA . ALA A 1 106 ? 9.840 4.065 -9.188 1.00 89.19 106 ALA A CA 1
ATOM 818 C C . ALA A 1 106 ? 10.701 3.188 -10.112 1.00 89.19 106 ALA A C 1
ATOM 820 O O . ALA A 1 106 ? 11.911 3.104 -9.931 1.00 89.19 106 ALA A O 1
ATOM 821 N N . THR A 1 107 ? 10.103 2.505 -11.095 1.00 88.44 107 THR A N 1
ATOM 822 C CA . THR A 1 107 ? 10.818 1.546 -11.960 1.00 88.44 107 THR A CA 1
ATOM 823 C C . THR A 1 107 ? 11.961 2.194 -12.744 1.00 88.44 107 THR A C 1
ATOM 825 O O . THR A 1 107 ? 12.979 1.554 -12.992 1.00 88.44 107 THR A O 1
ATOM 828 N N . THR A 1 108 ? 11.821 3.469 -13.112 1.00 85.12 108 THR A N 1
ATOM 829 C CA . THR A 1 108 ? 12.837 4.218 -13.867 1.00 85.12 108 THR A CA 1
ATOM 830 C C . THR A 1 108 ? 13.800 5.014 -12.986 1.00 85.12 108 THR A C 1
ATOM 832 O O . THR A 1 108 ? 14.741 5.603 -13.512 1.00 85.12 108 THR A O 1
ATOM 835 N N . GLU A 1 109 ? 13.576 5.084 -11.671 1.00 78.44 109 GLU A N 1
ATOM 836 C CA . GLU A 1 109 ? 14.441 5.829 -10.754 1.00 78.44 109 GLU A CA 1
ATOM 837 C C . GLU A 1 109 ? 15.409 4.883 -10.033 1.00 78.44 109 GLU A C 1
ATOM 839 O O . GLU A 1 109 ? 15.002 3.887 -9.437 1.00 78.44 109 GLU A O 1
ATOM 844 N N . TRP A 1 110 ? 16.704 5.213 -10.034 1.00 79.50 110 TRP A N 1
ATOM 845 C CA . TRP A 1 110 ? 17.648 4.544 -9.143 1.00 79.50 110 TRP A CA 1
ATOM 846 C C . TRP A 1 110 ? 17.524 5.136 -7.740 1.00 79.50 110 TRP A C 1
ATOM 848 O O . TRP A 1 110 ? 17.812 6.313 -7.522 1.00 79.50 110 TRP A O 1
ATOM 858 N N . ILE A 1 111 ? 17.078 4.314 -6.792 1.00 80.81 111 ILE A N 1
ATOM 859 C CA . ILE A 1 111 ? 16.825 4.720 -5.412 1.00 80.81 111 ILE A CA 1
ATOM 860 C C . ILE A 1 111 ? 17.673 3.854 -4.489 1.00 80.81 111 ILE A C 1
ATOM 862 O O . ILE A 1 111 ? 17.545 2.633 -4.460 1.00 80.81 111 ILE A O 1
ATOM 866 N N . ASP A 1 112 ? 18.507 4.520 -3.700 1.00 83.44 112 ASP A N 1
ATOM 867 C CA . ASP A 1 112 ? 19.302 3.902 -2.641 1.00 83.44 112 ASP A CA 1
ATOM 868 C C . ASP A 1 112 ? 18.677 4.264 -1.297 1.00 83.44 112 ASP A C 1
ATOM 870 O O . ASP A 1 112 ? 18.701 5.423 -0.885 1.00 83.44 112 ASP A O 1
ATOM 874 N N . LEU A 1 113 ? 18.103 3.267 -0.624 1.00 81.62 113 LEU A N 1
ATOM 875 C CA . LEU A 1 113 ? 17.436 3.445 0.667 1.00 81.62 113 LEU A CA 1
ATOM 876 C C . LEU A 1 113 ? 18.416 3.745 1.813 1.00 81.62 113 LEU A C 1
ATOM 878 O O . LEU A 1 113 ? 17.992 4.234 2.858 1.00 81.62 113 LEU A O 1
ATOM 882 N N . ASN A 1 114 ? 19.716 3.499 1.624 1.00 84.44 114 ASN A N 1
ATOM 883 C CA . ASN A 1 114 ? 20.753 3.881 2.584 1.00 84.44 114 ASN A CA 1
ATOM 884 C C . ASN A 1 114 ? 21.269 5.305 2.342 1.00 84.44 114 ASN A C 1
ATOM 886 O O . ASN A 1 114 ? 21.955 5.869 3.197 1.00 84.44 114 ASN A O 1
ATOM 890 N N . ASN A 1 115 ? 20.932 5.911 1.200 1.00 87.00 115 ASN A N 1
ATOM 891 C CA . ASN A 1 115 ? 21.320 7.275 0.890 1.00 87.00 115 ASN A CA 1
ATOM 892 C C . ASN A 1 115 ? 20.318 8.270 1.515 1.00 87.00 115 ASN A C 1
ATOM 894 O O . ASN A 1 115 ? 19.143 8.296 1.130 1.00 87.00 115 ASN A O 1
ATOM 898 N N . PRO A 1 116 ? 20.755 9.145 2.441 1.00 85.00 116 PRO A N 1
ATOM 899 C CA . PRO A 1 116 ? 19.858 10.062 3.142 1.00 85.00 116 PRO A CA 1
ATOM 900 C C . PRO A 1 116 ? 19.186 11.084 2.214 1.00 85.00 116 PRO A C 1
ATOM 902 O O . PRO A 1 116 ? 18.061 11.497 2.489 1.00 85.00 116 PRO A O 1
ATOM 905 N N . ILE A 1 117 ? 19.817 11.463 1.097 1.00 85.81 117 ILE A N 1
ATOM 906 C CA . ILE A 1 117 ? 19.238 12.394 0.115 1.00 85.81 117 ILE A CA 1
ATOM 907 C C . ILE A 1 117 ? 18.076 11.722 -0.618 1.00 85.81 117 ILE A C 1
ATOM 909 O O . ILE A 1 117 ? 17.002 12.310 -0.755 1.00 85.81 117 ILE A O 1
ATOM 913 N N . HIS A 1 118 ? 18.263 10.473 -1.047 1.00 82.94 118 HIS A N 1
ATOM 914 C CA . HIS A 1 118 ? 17.208 9.694 -1.694 1.00 82.94 118 HIS A CA 1
ATOM 915 C C . HIS A 1 118 ? 16.044 9.452 -0.735 1.00 82.94 118 HIS A C 1
ATOM 917 O O . HIS A 1 118 ? 14.892 9.699 -1.089 1.00 82.94 118 HIS A O 1
ATOM 923 N N . MET A 1 119 ? 16.336 9.089 0.514 1.00 80.25 119 MET A N 1
ATOM 924 C CA . MET A 1 119 ? 15.311 8.928 1.545 1.00 80.25 119 MET A CA 1
ATOM 925 C C . MET A 1 119 ? 14.566 10.225 1.851 1.00 80.25 119 MET A C 1
ATOM 927 O O . MET A 1 119 ? 13.352 10.197 2.054 1.00 80.25 119 MET A O 1
ATOM 931 N N . GLN A 1 120 ? 15.246 11.372 1.846 1.00 81.12 120 GLN A N 1
ATOM 932 C CA . GLN A 1 120 ? 14.578 12.657 2.016 1.00 81.12 120 GLN A CA 1
ATOM 933 C C . GLN A 1 120 ? 13.675 12.987 0.821 1.00 81.12 120 GLN A C 1
ATOM 935 O O . GLN A 1 120 ? 12.542 13.417 1.027 1.00 81.12 120 GLN A O 1
ATOM 940 N N . LYS A 1 121 ? 14.120 12.732 -0.419 1.00 76.62 121 LYS A N 1
ATOM 941 C CA . LYS A 1 121 ? 13.290 12.893 -1.629 1.00 76.62 121 LYS A CA 1
ATOM 942 C C . LYS A 1 121 ? 12.014 12.051 -1.532 1.00 76.62 121 LYS A C 1
ATOM 944 O O . LYS A 1 121 ? 10.922 12.563 -1.761 1.00 76.62 121 LYS A O 1
ATOM 949 N N . LEU A 1 122 ? 12.149 10.791 -1.123 1.00 74.31 122 LEU A N 1
ATOM 950 C CA . LEU A 1 122 ? 11.031 9.874 -0.911 1.00 74.31 122 LEU A CA 1
ATOM 951 C C . LEU A 1 122 ? 10.069 10.352 0.185 1.00 74.31 122 LEU A C 1
ATOM 953 O O . LEU A 1 122 ? 8.855 10.366 -0.013 1.00 74.31 122 LEU A O 1
ATOM 957 N N . ARG A 1 123 ? 10.597 10.798 1.329 1.00 74.06 123 ARG A N 1
ATOM 958 C CA . ARG A 1 123 ? 9.781 11.366 2.413 1.00 74.06 123 ARG A CA 1
ATOM 959 C C . ARG A 1 123 ? 9.048 12.630 1.977 1.00 74.06 123 ARG A C 1
ATOM 961 O O . ARG A 1 123 ? 7.891 12.801 2.336 1.00 74.06 123 ARG A O 1
ATOM 968 N N . ASN A 1 124 ? 9.670 13.481 1.164 1.00 74.31 124 ASN A N 1
ATOM 969 C CA . ASN A 1 124 ? 9.016 14.677 0.639 1.00 74.31 124 ASN A CA 1
ATOM 970 C C . ASN A 1 124 ? 7.826 14.319 -0.266 1.00 74.31 124 ASN A C 1
ATOM 972 O O . ASN A 1 124 ? 6.797 14.978 -0.179 1.00 74.31 124 ASN A O 1
ATOM 976 N N . LEU A 1 125 ? 7.918 13.251 -1.073 1.00 65.56 125 LEU A N 1
ATOM 977 C CA . LEU A 1 125 ? 6.774 12.751 -1.852 1.00 65.56 125 LEU A CA 1
ATOM 978 C C . LEU A 1 125 ? 5.618 12.303 -0.948 1.00 65.56 125 LEU A C 1
ATOM 980 O O . LEU A 1 125 ? 4.458 12.557 -1.265 1.00 65.56 125 LEU A O 1
ATOM 984 N N . ALA A 1 126 ? 5.926 11.694 0.199 1.00 64.12 126 ALA A N 1
ATOM 985 C CA . ALA A 1 126 ? 4.926 11.329 1.199 1.00 64.12 126 ALA A CA 1
ATOM 986 C C . ALA A 1 126 ? 4.329 12.549 1.927 1.00 64.12 126 ALA A C 1
ATOM 988 O O . ALA A 1 126 ? 3.160 12.536 2.294 1.00 64.12 126 ALA A O 1
ATOM 989 N N . GLN A 1 127 ? 5.087 13.636 2.086 1.00 62.84 127 GLN A N 1
ATOM 990 C CA . GLN A 1 127 ? 4.5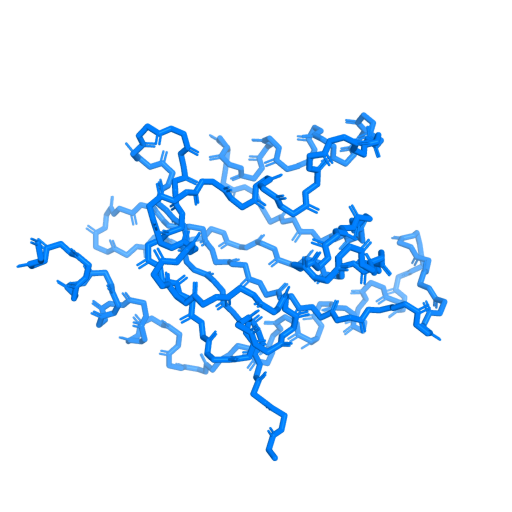96 14.888 2.678 1.00 62.84 127 GLN A CA 1
ATOM 991 C C . GLN A 1 127 ? 3.674 15.695 1.746 1.00 62.84 127 GLN A C 1
ATOM 993 O O . GLN A 1 127 ? 3.015 16.622 2.206 1.00 62.84 127 GLN A O 1
ATOM 998 N N . ILE A 1 128 ? 3.572 15.331 0.458 1.00 58.78 128 ILE A N 1
ATOM 999 C CA . ILE A 1 128 ? 2.606 15.919 -0.495 1.00 58.78 128 ILE A CA 1
ATOM 1000 C C . ILE A 1 128 ? 1.174 15.400 -0.246 1.00 58.78 128 ILE A C 1
ATOM 1002 O O . ILE A 1 128 ? 0.222 15.853 -0.887 1.00 58.78 128 ILE A O 1
ATOM 1006 N N . LEU A 1 129 ? 0.982 14.490 0.720 1.00 60.22 129 LEU A N 1
ATOM 1007 C CA . LEU A 1 129 ? -0.346 14.163 1.234 1.00 60.22 129 LEU A CA 1
ATOM 1008 C C . LEU A 1 129 ? -1.121 15.461 1.513 1.00 60.22 129 LEU A C 1
ATOM 1010 O O . LEU A 1 129 ? -0.573 16.396 2.101 1.00 60.22 129 LEU A O 1
ATOM 1014 N N . PRO A 1 130 ? -2.381 15.576 1.064 1.00 54.22 130 PRO A N 1
ATOM 1015 C CA . PRO A 1 130 ? -3.085 16.837 1.181 1.00 54.22 130 PRO A CA 1
ATOM 1016 C C . PRO A 1 130 ? -3.168 17.221 2.658 1.00 54.22 130 PRO A C 1
ATOM 1018 O O . PRO A 1 130 ? -3.514 16.391 3.491 1.00 54.22 130 PRO A O 1
ATOM 1021 N N . ALA A 1 131 ? -2.998 18.505 2.976 1.00 53.19 131 ALA A N 1
ATOM 1022 C CA . ALA A 1 131 ? -3.320 19.076 4.292 1.00 53.19 131 ALA A CA 1
ATOM 1023 C C . ALA A 1 131 ? -4.774 18.783 4.759 1.00 53.19 131 ALA A C 1
ATOM 1025 O O . ALA A 1 131 ? -5.166 19.128 5.867 1.00 53.19 131 ALA A O 1
ATOM 1026 N N . LYS A 1 132 ? -5.582 18.139 3.901 1.00 62.59 132 LYS A N 1
ATOM 1027 C CA . LYS A 1 132 ? -6.942 17.630 4.117 1.00 62.59 132 LYS A CA 1
ATOM 1028 C C . LYS A 1 132 ? -7.014 16.099 4.267 1.00 62.59 132 LYS A C 1
ATOM 1030 O O . LYS A 1 132 ? -8.094 15.538 4.099 1.00 62.59 132 LYS A O 1
ATOM 1035 N N . LEU A 1 133 ? -5.898 15.415 4.524 1.00 71.75 133 LEU A N 1
ATOM 1036 C CA . LEU A 1 133 ? -5.836 13.954 4.613 1.00 71.75 133 LEU A CA 1
ATOM 1037 C C . LEU A 1 133 ? -6.799 13.407 5.674 1.00 71.75 133 LEU A C 1
ATOM 1039 O O . LEU A 1 133 ? -7.506 12.443 5.405 1.00 71.75 133 LEU A O 1
ATOM 1043 N N . GLU A 1 134 ? -6.902 14.076 6.824 1.00 71.88 134 GLU A N 1
ATOM 1044 C CA . GLU A 1 134 ? -7.849 13.711 7.881 1.00 71.88 134 GLU A CA 1
ATOM 1045 C C . GLU A 1 134 ? -9.301 13.744 7.394 1.00 71.88 134 GLU A C 1
ATOM 1047 O O . GLU A 1 134 ? -10.017 12.754 7.517 1.00 71.88 134 GLU A O 1
ATOM 1052 N N . ALA A 1 135 ? -9.717 14.851 6.770 1.00 78.12 135 ALA A N 1
ATOM 1053 C CA . ALA A 1 135 ? -11.064 14.995 6.224 1.00 78.12 135 ALA A CA 1
ATOM 1054 C C . ALA A 1 135 ? -11.340 13.963 5.120 1.00 78.12 135 ALA A C 1
ATOM 1056 O O . ALA A 1 135 ? -12.416 13.370 5.094 1.00 78.12 135 ALA A O 1
ATOM 1057 N N . TYR A 1 136 ? -10.359 13.708 4.246 1.00 80.94 136 TYR A N 1
ATOM 1058 C CA . TYR A 1 136 ? -10.450 12.663 3.228 1.00 80.94 136 TYR A CA 1
ATOM 1059 C C . TYR A 1 136 ? -10.686 11.293 3.874 1.00 80.94 136 TYR A C 1
ATOM 1061 O O . TYR A 1 136 ? -11.689 10.651 3.574 1.00 80.94 136 TYR A O 1
ATOM 1069 N N . ILE A 1 137 ? -9.826 10.864 4.802 1.00 79.19 137 ILE A N 1
ATOM 1070 C CA . ILE A 1 137 ? -9.946 9.562 5.477 1.00 79.19 137 ILE A CA 1
ATOM 1071 C C . ILE A 1 137 ? -11.259 9.470 6.249 1.00 79.19 137 ILE A C 1
ATOM 1073 O O . ILE A 1 137 ? -11.925 8.437 6.210 1.00 79.19 137 ILE A O 1
ATOM 1077 N N . GLN A 1 138 ? -11.677 10.543 6.917 1.00 83.19 138 GLN A N 1
ATOM 1078 C CA . GLN A 1 138 ? -12.946 10.580 7.630 1.00 83.19 138 GLN A CA 1
ATOM 1079 C C . GLN A 1 138 ? -14.139 10.360 6.693 1.00 83.19 138 GLN A C 1
ATOM 1081 O O . GLN A 1 138 ? -15.034 9.588 7.031 1.00 83.19 138 GLN A O 1
ATOM 1086 N N . THR A 1 139 ? -14.157 10.981 5.512 1.00 84.56 139 THR A N 1
ATOM 1087 C CA . THR A 1 139 ? -15.197 10.718 4.506 1.00 84.56 139 THR A CA 1
ATOM 1088 C C . THR A 1 139 ? -15.125 9.276 4.005 1.00 84.56 139 THR A C 1
ATOM 1090 O O . THR A 1 139 ? -16.128 8.571 4.016 1.00 84.56 139 THR A O 1
ATOM 1093 N N . GLN A 1 140 ? -13.932 8.803 3.634 1.00 83.25 140 GLN A N 1
ATO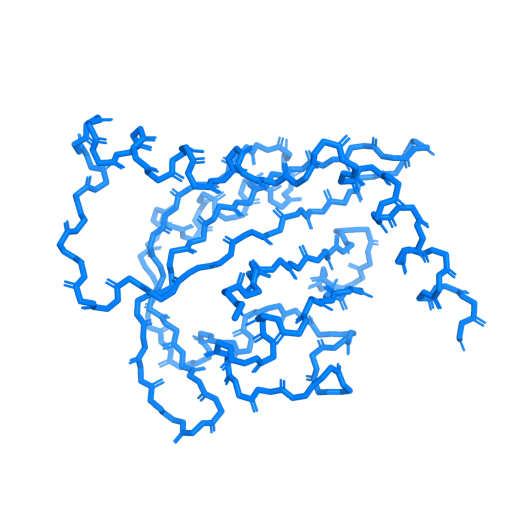M 1094 C CA . GLN A 1 140 ? -13.748 7.463 3.072 1.00 83.25 140 GLN A CA 1
ATOM 1095 C C . GLN A 1 140 ? -14.131 6.341 4.049 1.00 83.25 140 GLN A C 1
ATOM 1097 O O . GLN A 1 140 ? -14.771 5.367 3.660 1.00 83.25 140 GLN A O 1
ATOM 1102 N N . THR A 1 141 ? -13.765 6.481 5.325 1.00 83.69 141 THR A N 1
ATOM 1103 C CA . THR A 1 141 ? -14.127 5.522 6.379 1.00 83.69 141 THR A CA 1
ATOM 1104 C C . THR A 1 141 ? -15.639 5.478 6.589 1.00 83.69 141 THR A C 1
ATOM 1106 O O . THR A 1 141 ? -16.209 4.392 6.645 1.00 83.69 141 THR A O 1
ATOM 1109 N N . GLN A 1 142 ? -16.316 6.632 6.639 1.00 85.31 142 GLN A N 1
ATOM 1110 C CA . GLN A 1 142 ? -17.778 6.681 6.743 1.00 85.31 142 GLN A CA 1
ATOM 1111 C C . GLN A 1 142 ? -18.469 6.017 5.548 1.00 85.31 142 GLN A C 1
ATOM 1113 O O . GLN A 1 142 ? -19.422 5.267 5.743 1.00 85.31 142 GLN A O 1
ATOM 1118 N N . ASP A 1 143 ? -17.989 6.271 4.330 1.00 85.19 143 ASP A N 1
ATOM 1119 C CA . ASP A 1 143 ? -18.565 5.696 3.113 1.00 85.19 143 ASP A CA 1
ATOM 1120 C C . ASP A 1 143 ? -18.390 4.175 3.048 1.00 85.19 143 ASP A C 1
ATOM 1122 O O . ASP A 1 143 ? -19.297 3.481 2.592 1.00 85.19 143 ASP A O 1
ATOM 1126 N N . TYR A 1 144 ? -17.250 3.650 3.514 1.00 86.94 144 TYR A N 1
ATOM 1127 C CA . TYR A 1 144 ? -17.000 2.209 3.564 1.00 86.94 144 TYR A CA 1
ATOM 1128 C C . TYR A 1 144 ? -17.946 1.503 4.543 1.00 86.94 144 TYR A C 1
ATOM 1130 O O . TYR A 1 144 ? -18.564 0.512 4.178 1.00 86.94 144 TYR A O 1
ATOM 1138 N N . TYR A 1 145 ? -18.110 2.040 5.757 1.00 86.50 145 TYR A N 1
ATOM 1139 C CA . TYR A 1 145 ? -18.916 1.412 6.815 1.00 86.50 145 TYR A CA 1
ATOM 1140 C C . TYR A 1 145 ? -20.435 1.612 6.689 1.00 86.50 145 TYR A C 1
ATOM 1142 O O . TYR A 1 145 ? -21.190 1.028 7.462 1.00 86.50 145 TYR A O 1
ATOM 1150 N N . ARG A 1 146 ? -20.899 2.452 5.757 1.00 85.19 146 ARG A N 1
ATOM 1151 C CA . ARG A 1 146 ? -22.332 2.612 5.442 1.00 85.19 146 ARG A CA 1
ATOM 1152 C C . ARG A 1 146 ? -22.855 1.600 4.420 1.00 85.19 146 ARG A C 1
ATOM 1154 O O . ARG A 1 146 ? -24.070 1.527 4.247 1.00 85.19 146 ARG A O 1
ATOM 1161 N N . ARG A 1 147 ? -21.962 0.922 3.699 1.00 66.50 147 ARG A N 1
ATOM 1162 C CA . ARG A 1 147 ? -22.290 -0.099 2.694 1.00 66.50 147 ARG A CA 1
ATOM 1163 C C . ARG A 1 147 ? -22.410 -1.464 3.350 1.00 66.50 147 ARG A C 1
ATOM 1165 O O . ARG A 1 147 ? -23.242 -2.244 2.846 1.00 66.50 147 ARG A O 1
#

Secondary structure (DSSP, 8-state):
----EEEEE-TTSTT--EEEE-HHHHHHH---HHHHTTS-GGGGGTT----HHHHHHHHHHHHH---EEEEEEEE-TTS-EEEEEEEEEEEEETTEEEEEEEEEE-TTS---TT-HHHHHHHHHHHHTS-TTHHHHHHHHHHHHHT-

Nearest PDB structures (foldseek):
  4gcz-assembly1_A  TM=8.375E-01  e=8.584E-11  Bacillus subtilis subsp. subtilis str. 168
  4gcz-assembly1_B  TM=7.796E-01  e=8.104E-11  Bacillus subtilis subsp. subtilis str. 168
  2mwg-assembly1_B  TM=7.790E-01  e=4.300E-09  Bacillus subtilis subsp. subtilis str. 168
  9ce0-assembly1_A  TM=6.430E-01  e=3.614E-06  Escherichia coli
  9bkv-assembly1_A  TM=6.404E-01  e=5.728E-06  Escherichia coli

Foldseek 3Di:
DQWWWKWKWALVDPQGATLDIDVNVCVQQVDDPVRRGPHHPCVFQPPHDDDPVLVVQVVCCSPVQDWDWDWDFTAHPVRDTFTWTWTWGWDQDPNGIMIMITIDGCRPPDADPPDVVSVVVSVVSVVVCDPCVNVVVVVSVVVSVVD

InterPro domains:
  IPR000014 PAS domain [PF13426] (14-107)
  IPR035965 PAS domain superfamily [SSF55785] (6-105)

pLDDT: mean 87.59, std 11.22, range [34.34, 98.0]